Protein AF-A0A2S7Q1F6-F1 (afdb_monomer_lite)

Sequence (59 aa):
MPQAQPELKKVFLNIVLDDAVEEKEGGEKVRIGMVVIRGNSVVMLEALERIGGGREDRG

Structure (mmCIF, N/CA/C/O backbone):
data_AF-A0A2S7Q1F6-F1
#
_entry.id   AF-A0A2S7Q1F6-F1
#
loop_
_atom_site.group_PDB
_atom_site.id
_atom_site.type_symbol
_atom_site.label_atom_id
_atom_site.label_alt_id
_atom_site.label_comp_id
_atom_site.label_asym_id
_atom_site.label_entity_id
_atom_site.label_seq_id
_atom_site.pdbx_PDB_ins_code
_atom_site.Cartn_x
_atom_site.Cartn_y
_atom_site.Cartn_z
_atom_site.occupancy
_atom_site.B_iso_or_equiv
_atom_site.auth_seq_id
_atom_site.auth_comp_id
_atom_site.auth_asym_id
_atom_site.auth_atom_id
_atom_site.pdbx_PDB_model_num
ATOM 1 N N . MET A 1 1 ? 31.064 5.211 -33.153 1.00 52.91 1 MET A N 1
ATOM 2 C CA . MET A 1 1 ? 29.840 4.436 -32.864 1.00 52.91 1 MET A CA 1
ATOM 3 C C . MET A 1 1 ? 29.570 4.556 -31.373 1.00 52.91 1 MET A C 1
ATOM 5 O O . MET A 1 1 ? 30.420 4.092 -30.619 1.00 52.91 1 MET A O 1
ATOM 9 N N . PRO A 1 2 ? 28.511 5.241 -30.913 1.00 60.84 2 PRO A N 1
ATOM 10 C CA . PRO A 1 2 ? 28.214 5.262 -29.487 1.00 60.84 2 PRO A CA 1
ATOM 11 C C . PRO A 1 2 ? 27.831 3.839 -29.069 1.00 60.84 2 PRO A C 1
ATOM 13 O O . PRO A 1 2 ? 26.962 3.217 -29.679 1.00 60.84 2 PRO A O 1
ATOM 16 N N . GLN A 1 3 ? 28.543 3.292 -28.089 1.00 62.59 3 GLN A N 1
ATOM 17 C CA . GLN A 1 3 ? 28.194 2.007 -27.497 1.00 62.59 3 GLN A CA 1
ATOM 18 C C . GLN A 1 3 ? 26.872 2.200 -26.748 1.00 62.59 3 GLN A C 1
ATOM 20 O O . GLN A 1 3 ? 26.814 2.991 -25.806 1.00 62.59 3 GLN A O 1
ATOM 25 N N . ALA A 1 4 ? 25.804 1.532 -27.193 1.00 66.25 4 ALA A N 1
ATOM 26 C CA . ALA A 1 4 ? 24.554 1.484 -26.447 1.00 66.25 4 ALA A CA 1
ATOM 27 C C . ALA A 1 4 ? 24.845 0.801 -25.106 1.00 66.25 4 ALA A C 1
ATOM 29 O O . ALA A 1 4 ? 25.192 -0.380 -25.060 1.00 66.25 4 ALA A O 1
ATOM 30 N N . GLN A 1 5 ? 24.787 1.576 -24.025 1.00 66.06 5 GLN A N 1
ATOM 31 C CA . GLN A 1 5 ? 24.905 1.044 -22.675 1.00 66.06 5 GLN A CA 1
ATOM 32 C C . GLN A 1 5 ? 23.722 0.096 -22.444 1.00 66.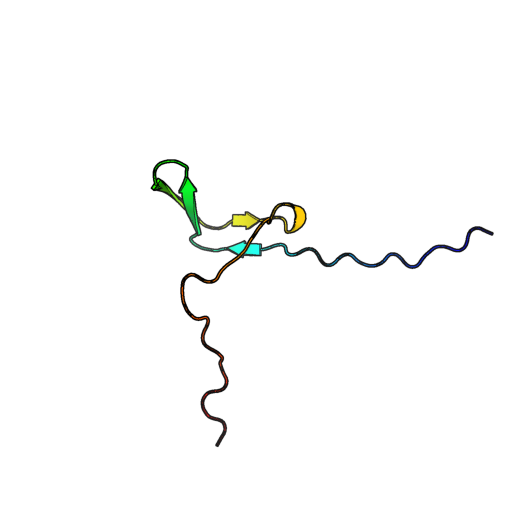06 5 GLN A C 1
ATOM 34 O O . GLN A 1 5 ? 22.602 0.439 -22.828 1.00 66.06 5 GLN A O 1
ATOM 39 N N . PRO A 1 6 ? 23.933 -1.098 -21.866 1.00 66.12 6 PRO A N 1
ATOM 40 C CA . PRO A 1 6 ? 22.831 -1.998 -21.576 1.00 66.12 6 PRO A CA 1
ATOM 41 C C . PRO A 1 6 ? 21.860 -1.294 -20.625 1.00 66.12 6 PRO A C 1
ATOM 43 O O . PRO A 1 6 ? 22.223 -0.943 -19.503 1.00 66.12 6 PRO A O 1
ATOM 46 N N . GLU A 1 7 ? 20.634 -1.070 -21.100 1.00 67.81 7 GLU A N 1
ATOM 47 C CA . GLU A 1 7 ? 19.518 -0.538 -20.321 1.00 67.81 7 GLU A CA 1
ATOM 48 C C . GLU A 1 7 ? 19.289 -1.468 -19.125 1.00 67.81 7 GLU A C 1
ATOM 50 O O . GLU A 1 7 ? 18.707 -2.552 -19.247 1.00 67.81 7 GLU A O 1
ATOM 55 N N . LEU A 1 8 ? 19.797 -1.076 -17.957 1.00 66.19 8 LEU A N 1
ATOM 56 C CA . LEU A 1 8 ? 19.536 -1.778 -16.713 1.00 66.19 8 LEU A CA 1
ATOM 57 C C . LEU A 1 8 ? 18.027 -1.660 -16.466 1.00 66.19 8 LEU A C 1
ATOM 59 O O . LEU A 1 8 ? 17.553 -0.601 -16.054 1.00 66.19 8 LEU A O 1
ATOM 63 N N . LYS A 1 9 ? 17.252 -2.713 -16.764 1.00 63.22 9 LYS A N 1
ATOM 64 C CA . LYS A 1 9 ? 15.816 -2.751 -16.455 1.00 63.22 9 LYS A CA 1
ATOM 65 C C . LYS A 1 9 ? 15.654 -2.511 -14.960 1.00 63.22 9 LYS A C 1
ATOM 67 O O . LYS A 1 9 ? 15.865 -3.407 -14.145 1.00 63.22 9 LYS A O 1
ATOM 72 N N . LYS A 1 10 ? 15.307 -1.278 -14.603 1.00 65.44 10 LYS A N 1
ATOM 73 C CA . LYS A 1 10 ? 15.076 -0.874 -13.225 1.00 65.44 10 LYS A CA 1
ATOM 74 C C . LYS A 1 10 ? 13.815 -1.601 -12.771 1.00 65.44 10 LYS A C 1
ATOM 76 O O . LYS A 1 10 ? 12.728 -1.322 -13.269 1.00 65.44 10 LYS A O 1
ATOM 81 N N . VAL A 1 11 ? 13.969 -2.598 -11.905 1.00 65.50 11 VAL A N 1
ATOM 82 C CA . VAL A 1 11 ? 12.820 -3.277 -11.304 1.00 65.50 11 VAL A CA 1
ATOM 83 C C . VAL A 1 11 ? 12.112 -2.245 -10.433 1.00 65.50 11 VAL A C 1
ATOM 85 O O . VAL A 1 11 ? 12.723 -1.655 -9.543 1.00 65.50 11 VAL A O 1
ATOM 88 N N . PHE A 1 12 ? 10.845 -1.977 -10.737 1.00 72.38 12 PHE A N 1
ATOM 89 C CA . PHE A 1 12 ? 10.014 -1.057 -9.970 1.00 72.38 12 PHE A CA 1
ATOM 90 C C . PHE A 1 12 ? 9.138 -1.865 -9.019 1.00 72.38 12 PHE A C 1
ATOM 92 O O . PHE A 1 12 ? 8.505 -2.836 -9.428 1.00 72.38 12 PHE A O 1
ATOM 99 N N . LEU A 1 13 ? 9.088 -1.456 -7.755 1.00 87.56 13 LEU A N 1
ATOM 100 C CA . LEU A 1 13 ? 8.280 -2.088 -6.711 1.00 87.56 13 LEU A CA 1
ATOM 101 C C . LEU A 1 13 ? 6.808 -1.672 -6.820 1.00 87.56 13 LEU A C 1
ATOM 103 O O . LEU A 1 13 ? 6.265 -1.072 -5.901 1.00 87.56 13 LEU A O 1
ATOM 107 N N . ASN A 1 14 ? 6.170 -1.899 -7.968 1.00 90.62 14 ASN A N 1
ATOM 108 C CA . ASN A 1 14 ? 4.737 -1.639 -8.073 1.00 90.62 14 ASN A CA 1
ATOM 109 C C . ASN A 1 14 ? 3.981 -2.639 -7.188 1.00 90.62 14 ASN A C 1
ATOM 111 O O . ASN A 1 14 ? 4.248 -3.838 -7.254 1.00 90.62 14 ASN A O 1
ATOM 115 N N . ILE A 1 15 ? 3.049 -2.144 -6.378 1.00 93.38 15 ILE A N 1
ATOM 116 C CA . ILE A 1 15 ? 2.285 -2.939 -5.414 1.00 93.38 15 ILE A CA 1
ATOM 117 C C . ILE A 1 15 ? 0.822 -2.896 -5.834 1.00 93.38 15 ILE A C 1
ATOM 119 O O . ILE A 1 15 ? 0.286 -1.821 -6.093 1.00 93.38 15 ILE A O 1
ATOM 123 N N . VAL A 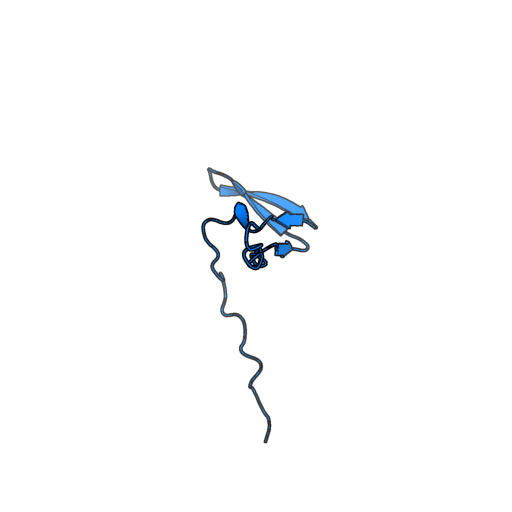1 16 ? 0.184 -4.060 -5.893 1.00 94.69 16 VAL A N 1
ATOM 124 C CA . VAL A 1 16 ? -1.268 -4.175 -6.031 1.00 94.69 16 VAL A CA 1
ATOM 125 C C . VAL A 1 16 ? -1.805 -4.632 -4.686 1.00 94.69 16 VAL A C 1
ATOM 127 O O . VAL A 1 16 ? -1.340 -5.640 -4.157 1.00 94.69 16 VAL A O 1
ATOM 130 N N . LEU A 1 17 ? -2.741 -3.871 -4.130 1.00 95.50 17 LEU A N 1
ATOM 131 C CA . LEU A 1 17 ? -3.434 -4.201 -2.890 1.00 95.50 17 LEU A CA 1
ATOM 132 C C . LEU A 1 17 ? -4.914 -4.394 -3.193 1.00 95.50 17 LEU A C 1
ATOM 134 O O . LEU A 1 17 ? -5.474 -3.667 -4.017 1.00 95.50 17 LEU A O 1
ATOM 138 N N . ASP A 1 18 ? -5.529 -5.345 -2.502 1.00 96.69 18 ASP A N 1
ATOM 139 C CA . ASP A 1 18 ? -6.978 -5.517 -2.478 1.00 96.69 18 ASP A CA 1
ATOM 140 C C . ASP A 1 18 ? -7.530 -5.083 -1.115 1.00 96.69 18 ASP A C 1
ATOM 142 O O . ASP A 1 18 ? -6.788 -5.079 -0.129 1.00 96.69 18 ASP A O 1
ATOM 146 N N . ASP A 1 19 ? -8.803 -4.680 -1.073 1.00 96.44 19 ASP A N 1
ATOM 147 C CA . ASP A 1 19 ? -9.508 -4.221 0.139 1.00 96.44 19 ASP A CA 1
ATOM 148 C C . ASP A 1 19 ? -8.726 -3.210 1.011 1.00 96.44 19 ASP A C 1
ATOM 150 O O . ASP A 1 19 ? -8.849 -3.175 2.239 1.00 96.44 19 ASP A O 1
ATOM 154 N N . ALA A 1 20 ? -7.917 -2.348 0.389 1.00 96.62 20 ALA A N 1
ATOM 155 C CA . ALA A 1 20 ? -6.993 -1.483 1.107 1.00 96.62 20 ALA A CA 1
ATOM 156 C C . ALA A 1 20 ? -7.704 -0.399 1.939 1.00 96.62 20 ALA A C 1
ATOM 158 O O . ALA A 1 20 ? -8.772 0.119 1.580 1.00 96.62 20 ALA A O 1
ATOM 159 N N . VAL A 1 21 ? -7.056 -0.027 3.046 1.00 97.06 21 VAL A N 1
ATOM 160 C CA . VAL A 1 21 ? -7.441 1.077 3.930 1.00 97.06 21 VAL A CA 1
ATOM 161 C C . VAL A 1 21 ? -6.285 2.069 3.995 1.00 97.06 21 VAL A C 1
ATOM 163 O O . VAL A 1 21 ? -5.166 1.697 4.337 1.00 97.06 21 VAL A O 1
ATOM 166 N N . GLU A 1 22 ? -6.563 3.327 3.678 1.00 96.19 22 GLU A N 1
ATOM 167 C CA . GLU A 1 22 ? -5.648 4.445 3.877 1.00 96.19 22 GLU A CA 1
ATOM 168 C C . GLU A 1 22 ? -5.835 5.018 5.284 1.00 96.19 22 GLU A C 1
ATOM 170 O O . GLU A 1 22 ? -6.964 5.272 5.707 1.00 96.19 22 GLU A O 1
ATOM 175 N N . GLU 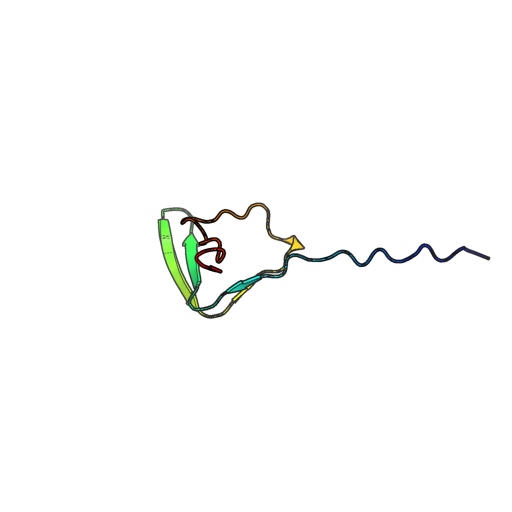A 1 23 ? -4.731 5.243 5.993 1.00 96.06 23 GLU A N 1
ATOM 176 C CA . GLU A 1 23 ? -4.709 6.016 7.233 1.00 96.06 23 GLU A CA 1
ATOM 177 C C . GLU A 1 23 ? -4.130 7.402 6.935 1.00 96.06 23 GLU A C 1
ATOM 179 O O . GLU A 1 23 ? -2.975 7.528 6.526 1.00 96.06 23 GLU A O 1
ATOM 184 N N . LYS A 1 24 ? -4.953 8.440 7.090 1.00 95.31 24 LYS A N 1
ATOM 185 C CA . LYS A 1 24 ? -4.564 9.833 6.846 1.00 95.31 24 LYS A CA 1
ATOM 186 C C . LYS A 1 24 ? -3.970 10.467 8.100 1.00 95.31 24 LYS A C 1
ATOM 188 O O . LYS A 1 24 ? -4.048 9.932 9.208 1.00 95.31 24 LYS A O 1
ATOM 193 N N . GLU A 1 25 ? -3.440 11.675 7.935 1.00 93.81 25 GLU A N 1
ATOM 194 C CA . GLU A 1 25 ? -3.072 12.529 9.062 1.00 93.81 25 GLU A CA 1
ATOM 195 C C . GLU A 1 25 ? -4.250 12.685 10.042 1.00 93.81 25 GLU A C 1
ATOM 197 O O . GLU A 1 25 ? -5.396 12.884 9.642 1.00 93.81 25 GLU A O 1
ATOM 202 N N . GLY A 1 26 ? -3.973 12.563 11.343 1.00 94.94 26 GLY A N 1
ATOM 203 C CA . GLY A 1 26 ? -5.008 12.603 12.383 1.00 94.94 26 GLY A CA 1
ATOM 204 C C . GLY A 1 26 ? -5.739 11.276 12.630 1.00 94.94 26 GLY A C 1
ATOM 205 O O . GLY A 1 26 ? -6.633 11.242 13.473 1.00 94.94 26 GLY A O 1
ATOM 206 N N . GLY A 1 27 ? -5.352 10.187 11.955 1.00 95.75 27 GLY A N 1
ATOM 207 C CA . GLY A 1 27 ? -5.842 8.829 12.230 1.00 95.75 27 GLY A CA 1
ATOM 208 C C . GLY A 1 27 ? -7.175 8.477 11.562 1.00 95.75 27 GLY A C 1
ATOM 209 O O . GLY A 1 27 ? -7.763 7.439 11.873 1.00 95.75 27 GLY A O 1
ATOM 210 N N . GLU A 1 28 ? -7.674 9.321 10.653 1.00 97.94 28 GLU A N 1
ATOM 211 C CA . GLU A 1 28 ? -8.837 8.991 9.822 1.00 97.94 28 GLU A CA 1
ATOM 212 C C . GLU A 1 28 ? -8.516 7.773 8.947 1.00 97.94 28 GLU A C 1
ATOM 214 O O . GLU A 1 28 ? -7.492 7.745 8.262 1.00 97.94 28 GLU A O 1
ATOM 219 N N . LYS A 1 29 ? -9.414 6.782 8.943 1.00 97.50 29 LYS A N 1
ATOM 220 C CA . LYS A 1 29 ? -9.284 5.568 8.130 1.00 97.50 29 LYS A CA 1
ATOM 221 C C . LYS A 1 29 ? -10.297 5.560 6.998 1.00 97.50 29 LYS A C 1
ATOM 223 O O . LYS A 1 29 ? -11.501 5.642 7.241 1.00 97.50 29 LYS A O 1
ATOM 228 N N . VAL A 1 30 ? -9.815 5.396 5.770 1.00 97.75 30 VAL A N 1
ATOM 229 C CA . VAL A 1 30 ? -10.635 5.400 4.555 1.00 97.75 30 VAL A CA 1
ATOM 230 C C . VAL A 1 30 ? -10.443 4.100 3.790 1.00 97.75 30 VAL A C 1
ATOM 232 O O . VAL A 1 30 ? -9.335 3.752 3.402 1.00 97.75 30 VAL A O 1
ATOM 235 N N . ARG A 1 31 ? -11.538 3.375 3.537 1.00 97.56 31 ARG A N 1
ATOM 236 C CA . ARG A 1 31 ? -11.522 2.212 2.638 1.00 97.56 31 ARG A CA 1
ATOM 237 C C . ARG A 1 31 ? -11.411 2.686 1.194 1.00 97.56 31 ARG A C 1
ATOM 239 O O . ARG A 1 31 ? -12.292 3.397 0.717 1.00 97.56 31 ARG A O 1
ATOM 246 N N . ILE A 1 32 ? -10.354 2.253 0.517 1.00 97.31 32 ILE A N 1
ATOM 247 C CA . ILE A 1 32 ? -10.033 2.606 -0.873 1.00 97.31 32 ILE A CA 1
ATOM 248 C C . ILE A 1 32 ? -10.127 1.400 -1.822 1.00 97.31 32 ILE A C 1
ATOM 250 O O . ILE A 1 32 ? -10.151 1.586 -3.034 1.00 97.31 32 ILE A O 1
ATOM 254 N N . GLY A 1 33 ? -10.273 0.181 -1.287 1.00 97.00 33 GLY A N 1
ATOM 255 C CA . GLY A 1 33 ? -10.524 -1.024 -2.082 1.00 97.00 33 GLY A CA 1
ATOM 256 C C . GLY A 1 33 ? -9.292 -1.468 -2.869 1.00 97.00 33 GLY A C 1
ATOM 257 O O . GLY A 1 33 ? -8.178 -1.443 -2.348 1.00 97.00 33 GLY A O 1
ATOM 258 N N . MET A 1 34 ? -9.488 -1.879 -4.122 1.00 97.25 34 MET A N 1
ATOM 259 C CA . MET A 1 34 ? -8.397 -2.317 -4.991 1.00 97.25 34 MET A CA 1
ATOM 260 C C . MET A 1 34 ? -7.585 -1.126 -5.504 1.00 97.25 34 MET A C 1
ATOM 262 O O . MET A 1 34 ? -8.115 -0.257 -6.200 1.00 97.25 34 MET A O 1
ATOM 266 N N . VAL A 1 35 ? -6.284 -1.109 -5.217 1.00 96.44 35 VAL A N 1
ATOM 267 C CA . VAL A 1 35 ? -5.388 -0.008 -5.594 1.00 96.44 35 VAL A CA 1
ATOM 268 C C . VAL A 1 35 ? -4.048 -0.492 -6.130 1.00 96.44 35 VAL A C 1
ATOM 270 O O . VAL A 1 35 ? -3.563 -1.574 -5.801 1.00 96.44 35 VAL A O 1
ATOM 273 N N . VAL A 1 36 ? -3.428 0.354 -6.955 1.00 94.69 36 VAL A N 1
ATOM 274 C CA . VAL A 1 36 ? -2.077 0.148 -7.482 1.00 94.69 36 VAL A CA 1
ATOM 275 C C . VAL A 1 36 ? -1.178 1.287 -7.017 1.00 94.69 36 VAL A C 1
ATOM 277 O O . VAL A 1 36 ? -1.438 2.452 -7.313 1.00 94.69 36 VAL A O 1
ATOM 280 N N . ILE A 1 37 ? -0.087 0.950 -6.334 1.00 94.62 37 ILE A N 1
ATOM 281 C CA . ILE A 1 37 ? 0.946 1.890 -5.897 1.00 94.62 37 ILE A CA 1
ATOM 282 C C . ILE A 1 37 ? 2.152 1.742 -6.821 1.00 94.62 37 ILE A C 1
ATOM 284 O O . ILE A 1 37 ? 2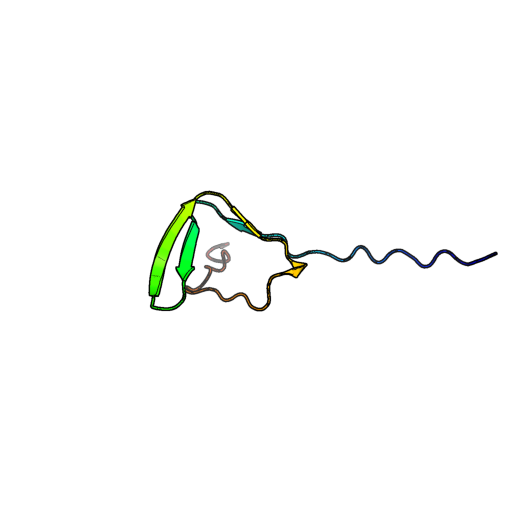.676 0.644 -7.014 1.00 94.62 37 ILE A O 1
ATOM 288 N N . ARG A 1 38 ? 2.624 2.853 -7.395 1.00 92.62 38 ARG A N 1
ATOM 289 C CA . ARG A 1 38 ? 3.839 2.862 -8.218 1.00 92.62 38 ARG A CA 1
ATOM 290 C C . ARG A 1 38 ? 5.077 2.807 -7.323 1.00 92.62 38 ARG A C 1
ATOM 292 O O . ARG A 1 38 ? 5.251 3.668 -6.466 1.00 92.62 38 ARG A O 1
ATOM 299 N N . GLY A 1 39 ? 5.989 1.873 -7.584 1.00 89.62 39 GLY A N 1
ATOM 300 C CA . GLY A 1 39 ? 7.139 1.616 -6.704 1.00 89.62 39 GLY A CA 1
ATOM 301 C C . GLY A 1 39 ? 8.093 2.789 -6.510 1.00 89.62 39 GLY A C 1
ATOM 302 O O . GLY A 1 39 ? 8.778 2.882 -5.503 1.00 89.62 39 GLY A O 1
ATOM 303 N N . ASN A 1 40 ? 8.106 3.722 -7.455 1.00 90.25 40 ASN A N 1
ATOM 304 C CA . ASN A 1 40 ? 8.957 4.911 -7.422 1.00 90.25 40 ASN A CA 1
ATOM 305 C C . ASN A 1 40 ? 8.509 5.921 -6.355 1.00 90.25 40 ASN A C 1
ATOM 307 O O . ASN A 1 40 ? 9.252 6.849 -6.054 1.00 90.25 40 ASN A O 1
ATOM 311 N N . SER A 1 41 ? 7.283 5.767 -5.853 1.00 89.69 41 SER A N 1
ATOM 312 C CA . SER A 1 41 ? 6.652 6.634 -4.859 1.00 89.69 41 SER A CA 1
ATOM 313 C C . SER A 1 41 ? 6.643 6.012 -3.459 1.00 89.69 41 SER A C 1
ATOM 315 O O . SER A 1 41 ? 6.144 6.635 -2.529 1.00 89.69 41 SER A O 1
ATOM 317 N N . VAL A 1 42 ? 7.180 4.798 -3.292 1.00 90.88 42 VAL A N 1
ATOM 318 C CA . VAL A 1 42 ? 7.244 4.114 -1.994 1.00 90.88 42 VAL A CA 1
ATOM 319 C C . VAL A 1 42 ? 8.504 4.557 -1.259 1.00 90.88 42 VAL A C 1
ATOM 321 O O . VAL A 1 42 ? 9.617 4.291 -1.709 1.00 90.88 42 VAL A O 1
ATOM 324 N N . VAL A 1 43 ? 8.326 5.232 -0.123 1.00 92.75 43 VAL A N 1
ATOM 325 C CA . VAL A 1 43 ? 9.436 5.655 0.747 1.00 92.75 43 VAL A CA 1
ATOM 326 C C . VAL A 1 43 ? 9.832 4.532 1.708 1.00 92.75 43 VAL A C 1
ATOM 328 O O . VAL A 1 43 ? 11.017 4.264 1.888 1.00 92.75 43 VAL A O 1
ATOM 331 N N . MET A 1 44 ? 8.844 3.857 2.300 1.00 91.56 44 MET A N 1
ATOM 332 C CA . MET A 1 44 ? 9.028 2.778 3.269 1.00 91.56 44 MET A CA 1
ATOM 333 C C . MET A 1 44 ? 7.891 1.760 3.143 1.00 91.56 44 MET A C 1
ATOM 335 O O . MET A 1 44 ? 6.776 2.118 2.766 1.00 91.56 44 MET A O 1
ATOM 339 N N . LEU A 1 45 ? 8.184 0.499 3.456 1.00 91.00 45 LEU A N 1
ATOM 340 C CA . LEU A 1 45 ? 7.200 -0.572 3.566 1.00 91.00 45 LEU A CA 1
ATOM 341 C C . LEU A 1 45 ? 7.579 -1.468 4.743 1.00 91.00 45 LEU A C 1
ATOM 343 O O . LEU A 1 45 ? 8.715 -1.934 4.826 1.00 91.00 45 LEU A O 1
ATOM 347 N N . GLU A 1 46 ? 6.622 -1.716 5.627 1.00 90.75 46 GLU A N 1
ATOM 348 C CA . GLU A 1 46 ? 6.765 -2.622 6.761 1.00 90.75 46 GLU A CA 1
ATOM 349 C C . GLU A 1 46 ? 5.572 -3.573 6.834 1.00 90.75 46 GLU A C 1
ATOM 351 O O . GLU A 1 46 ? 4.469 -3.252 6.390 1.00 90.75 46 GLU A O 1
ATOM 356 N N . ALA A 1 47 ? 5.801 -4.765 7.378 1.00 88.69 47 ALA A N 1
ATOM 357 C CA . ALA A 1 47 ? 4.729 -5.701 7.661 1.00 88.69 47 ALA A CA 1
ATOM 358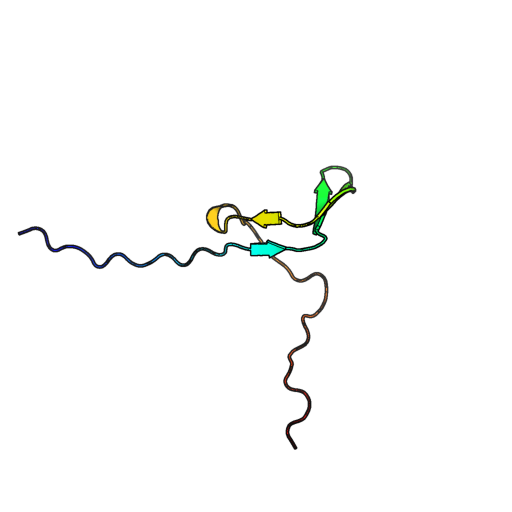 C C . ALA A 1 47 ? 4.229 -5.449 9.086 1.00 88.69 47 ALA A C 1
ATOM 360 O O . ALA A 1 47 ? 4.998 -5.581 10.037 1.00 88.69 47 ALA A O 1
ATOM 361 N N . LEU A 1 48 ? 2.949 -5.096 9.224 1.00 86.12 48 LEU A N 1
ATOM 362 C CA . LEU A 1 48 ? 2.319 -4.871 10.532 1.00 86.12 48 LEU A CA 1
ATOM 363 C C . LEU A 1 48 ? 2.226 -6.164 11.357 1.00 86.12 48 LEU A C 1
ATOM 365 O O . LEU A 1 48 ? 2.283 -6.136 12.583 1.00 86.12 48 LEU A O 1
ATOM 369 N N . GLU A 1 49 ? 2.134 -7.305 10.675 1.00 86.19 49 GLU A N 1
ATOM 370 C CA . GLU A 1 49 ? 2.166 -8.639 11.267 1.00 86.19 49 GLU A CA 1
ATOM 371 C C . GLU A 1 49 ? 3.246 -9.490 10.594 1.00 86.19 49 GLU A C 1
ATOM 373 O O . GLU A 1 49 ? 3.670 -9.223 9.466 1.00 86.19 49 GLU A O 1
ATOM 378 N N . ARG A 1 50 ? 3.706 -10.548 11.276 1.00 79.12 50 ARG A N 1
ATOM 379 C CA . ARG A 1 50 ? 4.652 -11.491 10.669 1.00 79.12 50 ARG A CA 1
ATOM 380 C C . ARG A 1 50 ? 4.007 -12.148 9.454 1.00 79.12 50 ARG A C 1
ATOM 382 O O . ARG A 1 50 ? 3.068 -12.925 9.584 1.00 79.12 50 ARG A O 1
ATOM 389 N N . ILE A 1 51 ? 4.593 -11.913 8.287 1.00 76.62 51 ILE A N 1
ATOM 390 C CA . ILE A 1 51 ? 4.281 -12.685 7.087 1.00 76.62 51 ILE A CA 1
ATOM 391 C C . ILE A 1 51 ? 4.827 -14.102 7.319 1.00 76.62 51 ILE A C 1
ATOM 393 O O . ILE A 1 51 ? 6.037 -14.294 7.460 1.00 76.62 51 ILE A O 1
ATOM 397 N N . GLY A 1 52 ? 3.926 -15.079 7.449 1.00 67.25 52 GLY A N 1
ATOM 398 C CA . GLY A 1 52 ? 4.258 -16.472 7.740 1.00 67.25 52 GLY A CA 1
ATOM 399 C C . GLY A 1 52 ? 5.211 -17.057 6.698 1.00 67.25 52 GLY A C 1
ATOM 400 O O . GLY A 1 52 ? 4.915 -17.091 5.504 1.00 67.25 52 GLY A O 1
ATOM 401 N N . GLY A 1 53 ? 6.376 -17.522 7.149 1.00 56.25 53 GLY A N 1
ATOM 402 C CA . GLY A 1 53 ? 7.294 -18.281 6.313 1.00 56.25 53 GLY A CA 1
ATOM 403 C C . GLY A 1 53 ? 6.719 -19.672 6.082 1.00 56.25 53 GLY A C 1
ATOM 404 O O . GLY A 1 53 ? 6.808 -20.511 6.968 1.00 56.25 53 GLY A O 1
ATOM 405 N N . GLY A 1 54 ? 6.160 -19.921 4.896 1.00 60.91 54 GLY A N 1
ATOM 406 C CA . GLY A 1 54 ? 5.695 -21.237 4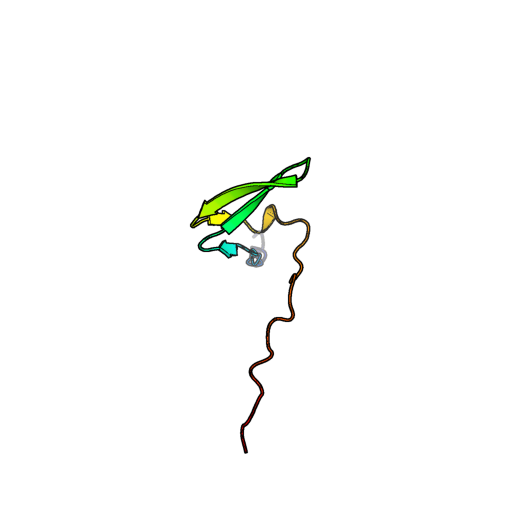.441 1.00 60.91 54 GLY A CA 1
ATOM 407 C C . GLY A 1 54 ? 6.830 -22.252 4.241 1.00 60.91 54 GLY A C 1
ATOM 408 O O . GLY A 1 54 ? 7.031 -22.775 3.148 1.00 60.91 54 GLY A O 1
ATOM 409 N N . ARG A 1 55 ? 7.609 -22.512 5.289 1.00 64.12 55 ARG A N 1
ATOM 410 C CA . ARG A 1 55 ? 8.420 -23.718 5.459 1.00 64.12 55 ARG A CA 1
ATOM 411 C C . ARG A 1 55 ? 8.047 -24.357 6.789 1.00 64.12 55 ARG A C 1
ATOM 413 O O . ARG A 1 55 ? 8.898 -24.558 7.646 1.00 64.12 55 ARG A O 1
ATOM 420 N N . GLU A 1 56 ? 6.768 -24.650 6.944 1.00 67.25 56 GLU A N 1
ATOM 421 C CA . GLU A 1 56 ? 6.330 -25.672 7.879 1.00 67.25 56 GLU A CA 1
ATOM 422 C C . GLU A 1 56 ? 6.070 -26.945 7.066 1.00 67.25 56 GLU A C 1
ATOM 424 O O . GLU A 1 56 ? 5.371 -26.924 6.056 1.00 67.25 56 GLU A O 1
ATOM 429 N N . ASP A 1 57 ? 6.730 -28.014 7.504 1.00 62.78 57 ASP A N 1
ATOM 430 C CA . ASP A 1 57 ? 6.420 -29.417 7.234 1.00 62.78 57 ASP A CA 1
ATOM 431 C C . ASP A 1 57 ? 6.627 -29.956 5.804 1.00 62.78 57 ASP A C 1
ATOM 433 O O . ASP A 1 57 ? 5.706 -30.279 5.057 1.00 62.78 57 ASP A O 1
ATOM 437 N N . ARG A 1 58 ? 7.898 -30.155 5.437 1.00 57.44 58 ARG A N 1
ATOM 438 C CA . ARG A 1 58 ? 8.259 -31.315 4.609 1.00 57.44 58 ARG A CA 1
ATOM 439 C C . ARG A 1 58 ? 9.067 -32.271 5.475 1.00 57.44 58 ARG A C 1
ATOM 441 O O . ARG A 1 58 ? 10.281 -32.099 5.590 1.00 57.44 58 ARG A O 1
ATOM 448 N N . GLY A 1 59 ? 8.352 -33.190 6.123 1.00 55.03 59 GLY A N 1
ATOM 449 C CA . GLY A 1 59 ? 8.910 -34.474 6.544 1.00 55.03 59 GLY A CA 1
ATOM 450 C C . GLY A 1 59 ? 9.384 -35.304 5.357 1.00 55.03 59 GLY A C 1
ATOM 451 O O . GLY A 1 59 ? 8.989 -34.992 4.207 1.00 55.03 59 GLY A O 1
#

pLDDT: mean 82.9, std 14.82, range [52.91, 97.94]

Secondary structure (DSSP, 8-state):
--------------EEEEEEEEE-GGG-EEEEEEEEE-GGG------SS----S-----

Radius of gyration: 18.67 Å; chains: 1; bounding box: 41×47×45 Å

Foldseek 3Di:
DPDDDPPPPPDKPKDWDAQDWDQDPPGDIDGPGTDIDTRVPDPDDDDPDDPDDPPDDDD